Protein AF-A0A2Z6SQU8-F1 (afdb_monomer)

Foldseek 3Di:
DCVVVVVVVVVVVVVVVVPDDFFDWDADPVPRFTWAADPVFQAIDTHDPPPHRRGWDWDQDPVRWIWIARPPPRWAFFQPPVVRGTGTHHDDPDPRSTHDD

Radius of gyration: 18.02 Å; Cα contacts (8 Å, |Δi|>4): 161; chains: 1; bounding box: 38×30×60 Å

Mean predicted aligned error: 9.2 Å

Organism: NCBI:txid94130

Structure (mmCIF, N/CA/C/O backbone):
data_AF-A0A2Z6SQU8-F1
#
_entry.id   AF-A0A2Z6SQU8-F1
#
loop_
_atom_site.group_PDB
_atom_site.id
_atom_site.type_symbol
_atom_site.label_atom_id
_atom_site.label_alt_id
_atom_site.label_comp_id
_atom_site.label_asym_id
_atom_site.label_entity_id
_atom_site.label_seq_id
_atom_site.pdbx_PDB_ins_code
_atom_site.Cartn_x
_atom_site.Cartn_y
_atom_site.Cartn_z
_atom_site.occupancy
_atom_site.B_iso_or_equiv
_atom_site.auth_seq_id
_atom_site.auth_comp_id
_atom_site.auth_asym_id
_atom_site.auth_atom_id
_atom_site.pdbx_PDB_model_num
ATOM 1 N N . MET A 1 1 ? -23.549 15.475 42.909 1.00 54.47 1 MET A N 1
ATOM 2 C CA . MET A 1 1 ? -23.765 14.906 41.557 1.00 54.47 1 MET A CA 1
ATOM 3 C C . MET A 1 1 ? -22.584 15.173 40.602 1.00 54.47 1 MET A C 1
ATOM 5 O O . MET A 1 1 ? -22.805 15.531 39.458 1.00 54.47 1 MET A O 1
ATOM 9 N N . LYS A 1 2 ? -21.320 15.010 41.035 1.00 57.75 2 LYS A N 1
ATOM 10 C CA . LYS A 1 2 ? -20.123 15.302 40.203 1.00 57.75 2 LYS A CA 1
ATOM 11 C C . LYS A 1 2 ? -19.337 14.050 39.773 1.00 57.75 2 LYS A C 1
ATOM 13 O O . LYS A 1 2 ? -18.509 14.123 38.876 1.00 57.75 2 LYS A O 1
ATOM 18 N N . PHE A 1 3 ? -19.619 12.902 40.393 1.00 61.31 3 PHE A N 1
ATOM 19 C CA . PHE A 1 3 ? -18.900 11.643 40.167 1.00 61.31 3 PHE A CA 1
ATOM 20 C C . PHE A 1 3 ? -19.223 11.014 38.797 1.00 61.31 3 PHE A C 1
ATOM 22 O O . PHE A 1 3 ? -18.335 10.499 38.125 1.00 61.31 3 PHE A O 1
ATOM 29 N N . ASN A 1 4 ? -20.471 11.148 38.332 1.00 68.81 4 ASN A N 1
ATOM 30 C CA . ASN A 1 4 ? -20.914 10.567 37.059 1.00 68.81 4 ASN A CA 1
ATOM 31 C C . ASN A 1 4 ? -20.272 11.235 35.838 1.00 68.81 4 ASN A C 1
ATOM 33 O O . ASN A 1 4 ? -19.994 10.557 34.858 1.00 68.81 4 ASN A O 1
ATOM 37 N N . SER A 1 5 ? -20.000 12.541 35.893 1.00 70.06 5 SER A N 1
ATOM 38 C CA . SER A 1 5 ? -19.389 13.276 34.778 1.00 70.06 5 SER A CA 1
ATOM 39 C C . SER A 1 5 ? -17.931 12.872 34.562 1.00 70.06 5 SER A C 1
ATOM 41 O O . SER A 1 5 ? -17.505 12.700 33.425 1.00 70.06 5 SER A O 1
ATOM 43 N N . LEU A 1 6 ? -17.179 12.671 35.652 1.00 74.44 6 LEU A N 1
ATOM 44 C CA . LEU A 1 6 ? -15.782 12.242 35.581 1.00 74.44 6 LEU A CA 1
ATOM 45 C C . LEU A 1 6 ? -15.670 10.823 35.009 1.00 74.44 6 LEU A C 1
ATOM 47 O O . LEU A 1 6 ? -14.839 10.571 34.142 1.00 74.44 6 LEU A O 1
ATOM 51 N N . LEU A 1 7 ? -16.556 9.921 35.445 1.00 76.81 7 LEU A N 1
ATOM 52 C CA . LEU A 1 7 ? -16.629 8.554 34.931 1.00 76.81 7 LEU A CA 1
ATOM 53 C C . LEU A 1 7 ? -16.999 8.526 33.437 1.00 76.81 7 LEU A C 1
ATOM 55 O O . LEU A 1 7 ? -16.432 7.740 32.679 1.00 76.81 7 LEU A O 1
ATOM 59 N N . LEU A 1 8 ? -17.897 9.414 32.991 1.00 73.62 8 LEU A N 1
ATOM 60 C CA . LEU A 1 8 ? -18.273 9.534 31.577 1.00 73.62 8 LEU A CA 1
ATOM 61 C C . LEU A 1 8 ? -17.103 10.014 30.700 1.00 73.62 8 LEU A C 1
ATOM 63 O O . LEU A 1 8 ? -16.874 9.487 29.615 1.00 73.62 8 LEU A O 1
ATOM 67 N N . ILE A 1 9 ? -16.333 10.998 31.170 1.00 74.06 9 ILE A N 1
ATOM 68 C CA . ILE A 1 9 ? -15.151 11.495 30.449 1.00 74.06 9 ILE A CA 1
ATOM 69 C C . ILE A 1 9 ? -14.072 10.408 30.388 1.00 74.06 9 ILE A C 1
ATOM 71 O O . ILE A 1 9 ? -13.485 10.172 29.337 1.00 74.06 9 ILE A O 1
ATOM 75 N N . LEU A 1 10 ? -13.843 9.694 31.493 1.00 69.12 10 LEU A N 1
ATOM 76 C CA . LEU A 1 10 ? -12.834 8.639 31.539 1.00 69.12 10 LEU A CA 1
ATOM 77 C C . LEU A 1 10 ? -13.183 7.466 30.611 1.00 69.12 10 LEU A C 1
ATOM 79 O O . LEU A 1 10 ? -12.308 6.955 29.922 1.00 69.12 10 LEU A O 1
ATOM 83 N N . THR A 1 11 ? -14.459 7.070 30.564 1.00 67.75 11 THR A N 1
ATOM 84 C CA . THR A 1 11 ? -14.946 5.991 29.684 1.00 67.75 11 THR A CA 1
ATOM 85 C C . THR A 1 11 ? -14.958 6.382 28.210 1.00 67.75 11 THR A C 1
ATOM 87 O O . THR A 1 11 ? -14.640 5.560 27.355 1.00 67.75 11 THR A O 1
ATOM 90 N N . THR A 1 12 ? -15.271 7.639 27.889 1.00 61.78 12 THR A N 1
ATOM 91 C CA . THR A 1 12 ? -15.190 8.130 26.505 1.00 61.78 12 THR A CA 1
ATOM 92 C C . THR A 1 12 ? -13.743 8.244 26.027 1.00 61.78 12 THR A C 1
ATOM 94 O O . THR A 1 12 ? -13.451 7.825 24.911 1.00 61.78 12 THR A O 1
ATOM 97 N N . LEU A 1 13 ? -12.807 8.704 26.867 1.00 58.97 13 LEU A N 1
ATOM 98 C CA . LEU A 1 13 ? -11.384 8.735 26.507 1.00 58.97 13 LEU A CA 1
ATOM 99 C C . LEU A 1 13 ? -10.790 7.337 26.292 1.00 58.97 13 LEU A C 1
ATOM 101 O O . LEU A 1 13 ? -10.058 7.135 25.324 1.00 58.97 13 LEU A O 1
ATOM 105 N N . THR A 1 14 ? -11.096 6.366 27.159 1.00 59.78 14 THR A N 1
ATOM 106 C CA . THR A 1 14 ? -10.582 4.995 26.998 1.00 59.78 14 THR A CA 1
ATOM 107 C C . THR A 1 14 ? -11.170 4.300 25.775 1.00 59.78 14 THR A C 1
ATOM 109 O O . THR A 1 14 ? -10.438 3.611 25.067 1.00 59.78 14 THR A O 1
ATOM 112 N N . ALA A 1 15 ? -12.449 4.530 25.465 1.00 59.19 15 ALA A N 1
ATOM 113 C CA . ALA A 1 15 ? -13.065 4.019 24.243 1.00 59.19 15 ALA A CA 1
ATOM 114 C C . ALA A 1 15 ? -12.430 4.618 22.973 1.00 59.19 15 ALA A C 1
ATOM 116 O O . ALA A 1 15 ? -12.149 3.889 22.022 1.00 59.19 15 ALA A O 1
ATOM 117 N N . VAL A 1 16 ? -12.141 5.925 22.966 1.00 59.69 16 VAL A N 1
ATOM 118 C CA . VAL A 1 16 ? -11.480 6.598 21.833 1.00 59.69 16 VAL A CA 1
ATOM 119 C C . VAL A 1 16 ? -10.051 6.085 21.640 1.00 59.69 16 VAL A C 1
ATOM 121 O O . VAL A 1 16 ? -9.659 5.802 20.508 1.00 59.69 16 VAL A O 1
ATOM 124 N N . ALA A 1 17 ? -9.292 5.893 22.722 1.00 58.66 17 ALA A N 1
ATOM 125 C CA . ALA A 1 17 ? -7.930 5.364 22.651 1.00 58.66 17 ALA A CA 1
ATOM 126 C C . ALA A 1 17 ? -7.877 3.930 22.091 1.00 58.66 17 ALA A C 1
ATOM 128 O O . ALA A 1 17 ? -6.990 3.619 21.301 1.00 58.66 17 ALA A O 1
ATOM 129 N N . LEU A 1 18 ? -8.842 3.073 22.446 1.00 55.94 18 LEU A N 1
ATOM 130 C CA . LEU A 1 18 ? -8.885 1.682 21.978 1.00 55.94 18 LE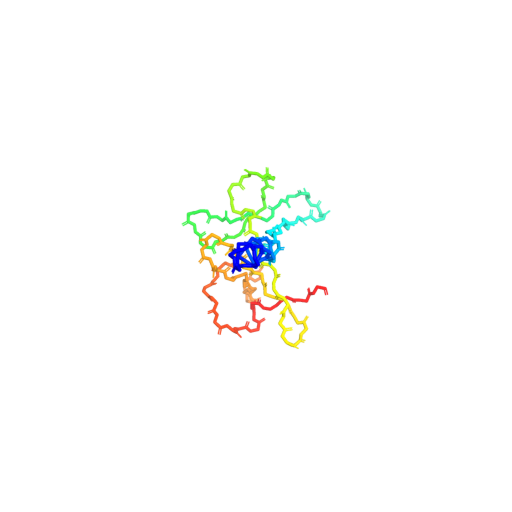U A CA 1
ATOM 131 C C . LEU A 1 18 ? -9.395 1.535 20.534 1.00 55.94 18 LEU A C 1
ATOM 133 O O . LEU A 1 18 ? -9.145 0.517 19.896 1.00 55.94 18 LEU A O 1
ATOM 137 N N . SER A 1 19 ? -10.103 2.541 20.012 1.00 58.03 19 SER A N 1
ATOM 138 C CA . SER A 1 19 ? -10.623 2.537 18.636 1.00 58.03 19 SER A CA 1
ATOM 139 C C . SER A 1 19 ? -9.573 2.850 17.563 1.00 58.03 19 SER A C 1
ATOM 141 O O . SER A 1 19 ? -9.872 2.765 16.372 1.00 58.03 19 SER A O 1
ATOM 143 N N . GLN A 1 20 ? -8.349 3.221 17.953 1.00 60.72 20 GLN A N 1
ATOM 144 C CA . GLN A 1 20 ? -7.298 3.543 16.993 1.00 60.72 20 GLN A CA 1
ATOM 145 C C . GLN A 1 20 ? -6.793 2.266 16.318 1.00 60.72 20 GLN A C 1
ATOM 147 O O . GLN A 1 20 ? -6.228 1.380 16.958 1.00 60.72 20 GLN A O 1
ATOM 152 N N . GLN A 1 21 ? -7.001 2.179 15.006 1.00 66.56 21 GLN A N 1
ATOM 153 C CA . GLN A 1 21 ? -6.509 1.074 14.198 1.00 66.56 21 GLN A CA 1
ATOM 154 C C . GLN A 1 21 ? -4.976 1.053 14.228 1.00 66.56 21 GLN A C 1
ATOM 156 O O . GLN A 1 21 ? -4.320 2.044 13.898 1.00 66.56 21 GLN A O 1
ATOM 161 N N . LEU A 1 22 ? -4.411 -0.078 14.657 1.00 70.69 22 LEU A N 1
ATOM 162 C CA . LEU A 1 22 ? -2.965 -0.270 14.679 1.00 70.69 22 LEU A CA 1
ATOM 163 C C . LEU A 1 22 ? -2.426 -0.325 13.240 1.00 70.69 22 LEU A C 1
ATOM 165 O O . LEU A 1 22 ? -3.085 -0.902 12.370 1.00 70.69 22 LEU A O 1
ATOM 169 N N . PRO A 1 23 ? -1.247 0.262 12.978 1.00 79.25 23 PRO A N 1
ATOM 170 C CA . PRO A 1 23 ? -0.594 0.123 11.686 1.00 79.25 23 PRO A CA 1
ATOM 171 C C . PRO A 1 23 ? -0.243 -1.346 11.418 1.00 79.25 23 PRO A C 1
ATOM 173 O O . PRO A 1 23 ? 0.123 -2.097 12.324 1.00 79.25 23 PRO A O 1
ATOM 176 N N . TYR A 1 24 ? -0.360 -1.749 10.158 1.00 85.38 24 TYR A N 1
ATOM 177 C CA . TYR A 1 24 ? 0.002 -3.071 9.670 1.00 85.38 24 TYR A CA 1
ATOM 178 C C . TYR A 1 24 ? 1.438 -3.085 9.170 1.00 85.38 24 TYR A C 1
ATOM 180 O O . TYR A 1 24 ? 1.882 -2.160 8.496 1.00 85.38 24 TYR A O 1
ATOM 188 N N . LEU A 1 25 ? 2.114 -4.206 9.411 1.00 86.75 25 LEU A N 1
ATOM 189 C CA . LEU A 1 25 ? 3.332 -4.581 8.704 1.00 86.75 25 LEU A CA 1
ATOM 190 C C . LEU A 1 25 ? 2.946 -5.482 7.529 1.00 86.75 25 LEU A C 1
ATOM 192 O O . LEU A 1 25 ? 2.267 -6.491 7.721 1.00 86.75 25 LEU A O 1
ATOM 196 N N . ILE A 1 26 ? 3.391 -5.143 6.321 1.00 87.62 26 ILE A N 1
ATOM 197 C CA . ILE A 1 26 ? 3.182 -5.971 5.127 1.00 87.62 26 ILE A CA 1
ATOM 198 C C . ILE A 1 26 ? 4.499 -6.683 4.819 1.00 87.62 26 ILE A C 1
ATOM 200 O O . ILE A 1 26 ? 5.525 -6.029 4.647 1.00 87.62 26 ILE A O 1
ATOM 204 N N . GLN A 1 27 ? 4.489 -8.017 4.763 1.00 89.81 27 GLN A N 1
ATOM 205 C CA . GLN A 1 27 ? 5.686 -8.835 4.549 1.00 89.81 27 GLN A CA 1
ATOM 206 C C . GLN A 1 27 ? 5.559 -9.683 3.281 1.00 89.81 27 GLN A C 1
ATOM 208 O O . GLN A 1 27 ? 4.537 -10.322 3.034 1.00 89.81 27 GLN A O 1
ATOM 213 N N . SER A 1 28 ? 6.630 -9.729 2.495 1.00 88.25 28 SER A N 1
ATOM 214 C CA . SER A 1 28 ? 6.777 -10.662 1.384 1.00 88.25 28 SER A CA 1
ATOM 215 C C . SER A 1 28 ? 6.907 -12.092 1.903 1.00 88.25 28 SER A C 1
ATOM 217 O O . SER A 1 28 ? 7.846 -12.413 2.630 1.00 88.25 28 SER A O 1
ATOM 219 N N . VAL A 1 29 ? 6.016 -12.978 1.460 1.00 90.88 29 VAL A N 1
ATOM 220 C CA . VAL A 1 29 ? 6.079 -14.418 1.771 1.00 90.88 29 VAL A CA 1
ATOM 221 C C . VAL A 1 29 ? 7.251 -15.130 1.088 1.00 90.88 29 VAL A C 1
ATOM 223 O O . VAL A 1 29 ? 7.669 -16.190 1.539 1.00 90.88 29 VAL A O 1
ATOM 226 N N . PHE A 1 30 ? 7.798 -14.552 0.013 1.00 90.75 30 PHE A N 1
ATOM 227 C CA . PHE A 1 30 ? 8.897 -15.148 -0.751 1.00 90.75 30 PHE A CA 1
ATOM 228 C C . PHE A 1 30 ? 10.268 -14.772 -0.196 1.00 90.75 30 PHE A C 1
ATOM 230 O O . PHE A 1 30 ? 11.169 -15.602 -0.147 1.00 90.75 30 PHE A O 1
ATOM 237 N N . THR A 1 31 ? 10.439 -13.506 0.189 1.00 90.69 31 THR A N 1
ATOM 238 C CA . THR A 1 31 ? 11.744 -12.963 0.597 1.00 90.69 31 THR A CA 1
ATOM 239 C C . THR A 1 31 ? 11.836 -12.690 2.093 1.00 90.69 31 THR A C 1
ATOM 241 O O . THR A 1 31 ? 12.925 -12.419 2.590 1.00 90.69 31 THR A O 1
ATOM 244 N N . GLY A 1 32 ? 10.711 -12.699 2.816 1.00 89.12 32 GLY A N 1
ATOM 245 C CA . GLY A 1 32 ? 10.637 -12.272 4.214 1.00 89.12 32 GLY A CA 1
ATOM 246 C C . GLY A 1 32 ? 10.859 -10.769 4.420 1.00 89.12 32 GLY A C 1
ATOM 247 O O . GLY A 1 32 ? 10.829 -10.304 5.559 1.00 89.12 32 GLY A O 1
ATOM 248 N N . GLY A 1 33 ? 11.085 -10.005 3.346 1.00 88.81 33 GLY A N 1
ATOM 249 C CA . GLY A 1 33 ? 11.270 -8.558 3.398 1.00 88.81 33 GLY A CA 1
ATOM 250 C C . GLY A 1 33 ? 9.959 -7.833 3.688 1.00 88.81 33 GLY A C 1
ATOM 251 O O . GLY A 1 33 ? 8.898 -8.252 3.227 1.00 88.81 33 GLY A O 1
ATOM 252 N N . PHE A 1 34 ? 10.038 -6.743 4.439 1.00 88.88 34 PHE A N 1
ATOM 253 C CA . PHE A 1 34 ? 8.898 -5.898 4.772 1.00 88.88 34 PHE A CA 1
ATOM 254 C C . PHE A 1 34 ? 8.747 -4.780 3.756 1.00 88.88 34 PHE A C 1
ATOM 256 O O . PHE A 1 34 ? 9.742 -4.233 3.281 1.00 88.88 34 PHE A O 1
ATOM 263 N N . LEU A 1 35 ? 7.502 -4.445 3.446 1.00 87.50 35 LEU A N 1
ATOM 264 C CA . LEU A 1 35 ? 7.159 -3.289 2.644 1.00 87.50 35 LEU A CA 1
ATOM 265 C C . LEU A 1 35 ? 7.573 -2.027 3.403 1.00 87.50 35 LEU A C 1
ATOM 267 O O . LEU A 1 35 ? 7.093 -1.791 4.515 1.00 87.50 35 LEU A O 1
ATOM 271 N N . ILE A 1 36 ? 8.473 -1.253 2.806 1.00 87.19 36 ILE A N 1
ATOM 272 C CA . ILE A 1 36 ? 8.973 0.004 3.360 1.00 87.19 36 ILE A CA 1
ATOM 273 C C . ILE A 1 36 ? 8.793 1.126 2.343 1.00 87.19 36 ILE A C 1
ATOM 275 O O . ILE A 1 36 ? 8.997 0.937 1.139 1.00 87.19 36 ILE A O 1
ATOM 279 N N . GLU A 1 37 ? 8.404 2.297 2.830 1.00 83.06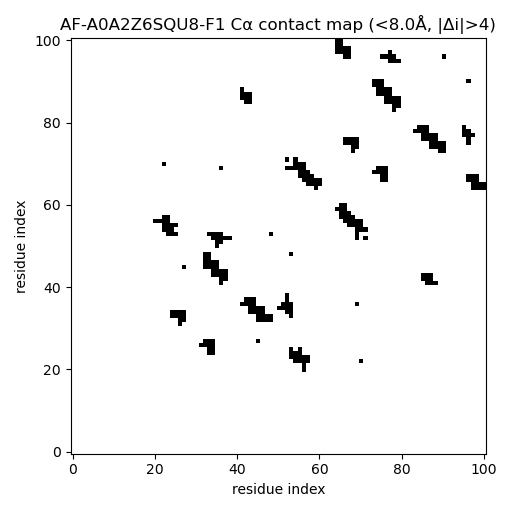 37 GLU A N 1
ATOM 280 C CA . GLU A 1 37 ? 8.415 3.513 2.026 1.00 83.06 37 GLU A CA 1
ATOM 281 C C . GLU A 1 37 ? 9.858 3.918 1.694 1.00 83.06 37 GLU A C 1
ATOM 283 O O . GLU A 1 37 ? 10.778 3.765 2.502 1.00 83.06 37 GLU A O 1
ATOM 288 N N . ASN A 1 38 ? 10.071 4.461 0.500 1.00 77.56 38 ASN A N 1
ATOM 289 C CA . ASN A 1 38 ? 11.292 5.190 0.212 1.00 77.56 38 ASN A CA 1
ATOM 290 C C . ASN A 1 38 ? 11.137 6.638 0.708 1.00 77.56 38 ASN A C 1
ATOM 292 O O . ASN A 1 38 ? 10.183 7.345 0.373 1.00 77.56 38 ASN A O 1
ATOM 296 N N . THR A 1 39 ? 12.072 7.103 1.536 1.00 73.06 39 THR A N 1
ATOM 297 C CA . THR A 1 39 ? 12.002 8.458 2.088 1.00 73.06 39 THR A CA 1
ATOM 298 C C . THR A 1 39 ? 12.371 9.535 1.069 1.00 73.06 39 THR A C 1
ATOM 300 O O . THR A 1 39 ? 11.953 10.680 1.229 1.00 73.06 39 THR A O 1
ATOM 303 N N . GLU A 1 40 ? 13.113 9.195 0.019 1.00 75.62 40 GLU A N 1
ATOM 304 C CA . GLU A 1 40 ? 13.608 10.160 -0.973 1.00 75.62 40 GLU A CA 1
ATOM 305 C C . GLU A 1 40 ? 12.660 10.306 -2.170 1.00 75.62 40 GLU A C 1
ATOM 307 O O . GLU A 1 40 ? 12.514 11.392 -2.724 1.00 75.62 40 GLU A O 1
ATOM 312 N N . GLU A 1 41 ? 11.950 9.235 -2.522 1.00 76.81 41 GLU A N 1
ATOM 313 C CA . GLU A 1 41 ? 11.027 9.189 -3.657 1.00 76.81 41 GLU A CA 1
ATOM 314 C C . GLU A 1 41 ? 9.713 8.502 -3.263 1.00 76.81 41 GLU A C 1
ATOM 316 O O . GLU A 1 41 ? 9.714 7.669 -2.362 1.00 76.81 41 GLU A O 1
ATOM 321 N N . PRO A 1 42 ? 8.576 8.782 -3.926 1.00 79.50 42 PRO A N 1
ATOM 322 C CA . PRO A 1 42 ? 7.302 8.111 -3.659 1.00 79.50 42 PRO A CA 1
ATOM 323 C C . PRO A 1 42 ? 7.277 6.682 -4.242 1.00 79.50 42 PRO A C 1
ATOM 325 O O . PRO A 1 42 ? 6.435 6.326 -5.072 1.00 79.50 42 PRO A O 1
ATOM 328 N N . SER A 1 43 ? 8.231 5.860 -3.817 1.00 81.69 43 SER A N 1
ATOM 329 C CA . SER A 1 43 ? 8.406 4.466 -4.208 1.00 81.69 43 SER A CA 1
ATOM 330 C C . SER A 1 43 ? 8.348 3.540 -2.995 1.00 81.69 43 SER A C 1
ATOM 332 O O . SER A 1 43 ? 8.389 3.971 -1.841 1.00 81.69 43 SER A O 1
ATOM 334 N N . ILE A 1 44 ? 8.189 2.249 -3.279 1.00 86.81 44 ILE A N 1
ATOM 335 C CA . ILE A 1 44 ? 8.056 1.200 -2.276 1.00 86.81 44 ILE A CA 1
ATOM 336 C C . ILE A 1 44 ? 9.173 0.185 -2.485 1.00 86.81 44 ILE A C 1
ATOM 338 O O . ILE A 1 44 ? 9.381 -0.286 -3.601 1.00 86.81 44 ILE A O 1
ATOM 342 N N . ASN A 1 45 ? 9.858 -0.175 -1.404 1.00 87.19 45 ASN A N 1
ATOM 343 C CA . ASN A 1 45 ? 10.942 -1.150 -1.410 1.00 87.19 45 ASN A CA 1
ATOM 344 C C . ASN A 1 45 ? 10.642 -2.317 -0.460 1.00 87.19 45 ASN A C 1
ATOM 346 O O . ASN A 1 45 ? 9.736 -2.257 0.372 1.00 87.19 45 ASN A O 1
ATOM 350 N N . LEU A 1 46 ? 11.433 -3.387 -0.576 1.00 87.00 46 LEU A N 1
ATOM 351 C CA . LEU A 1 46 ? 11.464 -4.470 0.405 1.00 87.00 46 LEU A CA 1
ATOM 352 C C . LEU A 1 46 ? 12.709 -4.332 1.281 1.00 87.00 46 LEU A C 1
ATOM 354 O O . LEU A 1 46 ? 13.830 -4.309 0.777 1.00 87.00 46 LEU A O 1
ATOM 358 N N . GLY A 1 47 ? 12.508 -4.264 2.595 1.00 85.44 47 GLY A N 1
ATOM 359 C CA . GLY A 1 47 ? 13.569 -4.033 3.571 1.00 85.44 47 GLY A CA 1
ATOM 360 C C . GLY A 1 47 ? 13.444 -4.876 4.837 1.00 85.44 47 GLY A C 1
ATOM 361 O O . GLY A 1 47 ? 12.691 -5.849 4.905 1.00 85.44 47 GLY A O 1
ATOM 362 N N . ARG A 1 48 ? 14.227 -4.515 5.859 1.00 80.88 48 ARG A N 1
ATOM 363 C CA . ARG A 1 48 ? 14.171 -5.142 7.189 1.00 80.88 48 ARG A CA 1
ATOM 364 C C . ARG A 1 48 ? 13.081 -4.491 8.042 1.00 80.88 48 ARG A C 1
ATOM 366 O O . ARG A 1 48 ? 12.849 -3.292 7.933 1.00 80.88 48 ARG A O 1
ATOM 373 N N . SER A 1 49 ? 12.469 -5.275 8.931 1.00 69.19 49 SER A N 1
ATOM 374 C CA . SER A 1 49 ? 11.525 -4.762 9.935 1.00 69.19 49 SER A CA 1
ATOM 375 C C . SER A 1 49 ? 12.186 -3.693 10.811 1.00 69.19 49 SER A C 1
ATOM 377 O O . SER A 1 49 ? 13.311 -3.893 11.267 1.00 69.19 49 SER A O 1
ATOM 379 N N . GLY A 1 50 ? 11.482 -2.590 11.077 1.00 64.81 50 GLY A N 1
ATOM 380 C CA . GLY A 1 50 ? 11.947 -1.508 11.956 1.00 64.81 50 GLY A CA 1
ATOM 381 C C . GLY A 1 50 ? 12.808 -0.433 11.282 1.00 64.81 50 GLY A C 1
ATOM 382 O O . GLY A 1 50 ? 13.234 0.504 11.951 1.00 64.81 50 GLY A O 1
ATOM 383 N N . VAL A 1 51 ? 13.054 -0.543 9.974 1.00 63.34 51 VAL A N 1
ATOM 384 C CA . VAL A 1 51 ? 13.542 0.573 9.151 1.00 63.34 51 VAL A CA 1
ATOM 385 C C . VAL A 1 51 ? 12.323 1.413 8.752 1.00 63.34 51 VAL A C 1
ATOM 387 O O . VAL A 1 51 ? 11.281 0.836 8.454 1.00 63.34 51 VAL A O 1
ATOM 390 N N . HIS A 1 52 ? 12.437 2.745 8.819 1.00 56.59 52 HIS A N 1
ATOM 391 C CA . HIS A 1 52 ? 11.375 3.725 8.530 1.00 56.59 52 HIS A CA 1
ATOM 392 C C . HIS A 1 52 ? 10.427 3.318 7.381 1.00 56.59 52 HIS A C 1
ATOM 394 O O . HIS A 1 52 ? 10.865 2.741 6.387 1.00 56.59 52 HIS A O 1
ATOM 400 N N . GLY A 1 53 ? 9.136 3.649 7.517 1.00 57.03 53 GLY A N 1
ATOM 401 C CA . GLY A 1 53 ? 8.141 3.457 6.454 1.00 57.03 53 GLY A CA 1
ATOM 402 C C . GLY A 1 53 ? 7.324 2.173 6.510 1.00 57.03 53 GLY A C 1
ATOM 403 O O . GLY A 1 53 ? 6.749 1.775 5.502 1.00 57.03 53 GLY A O 1
ATOM 404 N N . SER A 1 54 ? 7.299 1.492 7.655 1.00 63.12 54 SER A N 1
ATOM 405 C CA . SER A 1 54 ? 6.573 0.232 7.829 1.00 63.12 54 SER A CA 1
ATOM 406 C C . SER A 1 54 ? 5.155 0.392 8.392 1.00 63.12 54 SER A C 1
ATOM 408 O O . SER A 1 54 ? 4.493 -0.611 8.639 1.00 63.12 54 SER A O 1
ATOM 410 N N . ASP A 1 55 ? 4.674 1.619 8.598 1.00 81.88 55 ASP A N 1
ATOM 411 C CA . ASP A 1 55 ? 3.355 1.861 9.181 1.00 81.88 55 ASP A CA 1
ATOM 412 C C . ASP A 1 55 ? 2.294 1.995 8.087 1.00 81.88 55 ASP A C 1
ATOM 414 O O . ASP A 1 55 ? 2.012 3.086 7.592 1.00 81.88 55 ASP A O 1
ATOM 418 N N . TRP A 1 56 ? 1.672 0.873 7.728 1.00 88.38 56 TRP A N 1
ATOM 419 C CA . TRP A 1 56 ? 0.633 0.846 6.702 1.00 88.38 56 TRP A CA 1
ATOM 420 C C . TRP A 1 56 ? -0.761 0.881 7.326 1.00 88.38 56 TRP A C 1
ATOM 422 O O . TRP A 1 56 ? -1.069 0.127 8.248 1.00 88.38 56 TRP A O 1
ATOM 432 N N . VAL A 1 57 ? -1.652 1.720 6.809 1.00 91.06 57 VAL A N 1
ATOM 433 C CA . VAL A 1 57 ? -3.077 1.689 7.156 1.00 91.06 57 VAL A CA 1
ATOM 434 C C . VAL A 1 57 ? -3.817 0.917 6.077 1.00 91.06 57 VAL A C 1
ATOM 436 O O . VAL A 1 57 ? -3.800 1.294 4.907 1.00 91.06 57 VAL A O 1
ATOM 439 N N . VAL A 1 58 ? -4.489 -0.161 6.475 1.00 91.19 58 VAL A N 1
ATOM 440 C CA . VAL A 1 58 ? -5.287 -0.993 5.571 1.00 91.19 58 VAL A CA 1
ATOM 441 C C . VAL A 1 58 ? -6.764 -0.784 5.879 1.00 91.19 58 VAL A C 1
ATOM 443 O O . VAL A 1 58 ? -7.250 -1.160 6.947 1.00 91.19 58 VAL A O 1
ATOM 446 N N . THR A 1 59 ? -7.488 -0.198 4.929 1.00 90.94 59 THR A N 1
ATOM 447 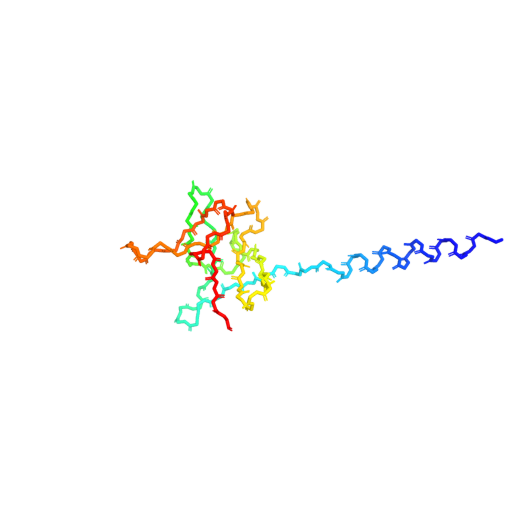C CA . THR A 1 59 ? -8.900 0.165 5.099 1.00 90.94 59 THR A CA 1
ATOM 448 C C . THR A 1 59 ? -9.764 -0.560 4.082 1.00 90.94 59 THR A C 1
ATOM 450 O O . THR A 1 59 ? -9.571 -0.420 2.873 1.00 90.94 59 THR A O 1
ATOM 453 N N . LYS A 1 60 ? -10.769 -1.295 4.566 1.00 92.38 60 LYS A N 1
ATOM 454 C CA . LYS A 1 60 ? -11.767 -1.939 3.708 1.00 92.38 60 LYS A CA 1
ATOM 455 C C . LYS A 1 60 ? -12.732 -0.903 3.125 1.00 92.38 60 LYS A C 1
ATOM 457 O O . LYS A 1 60 ? -13.234 -0.031 3.834 1.00 92.38 60 LYS A O 1
ATOM 462 N N . ARG A 1 61 ? -13.001 -1.001 1.828 1.00 90.38 61 ARG A N 1
ATOM 463 C CA . ARG A 1 61 ? -13.895 -0.131 1.057 1.00 90.38 61 ARG A CA 1
ATOM 464 C C . ARG A 1 61 ? -15.300 -0.751 0.962 1.00 90.38 61 ARG A C 1
ATOM 466 O O . ARG A 1 61 ? -15.443 -1.965 1.117 1.00 90.38 61 ARG A O 1
ATOM 473 N N . PRO A 1 62 ? -16.349 0.045 0.672 1.00 91.94 62 PRO A N 1
ATOM 474 C CA . PRO A 1 62 ? -17.724 -0.462 0.568 1.00 91.94 62 PRO A CA 1
ATOM 475 C C . PRO A 1 62 ? -17.928 -1.541 -0.504 1.00 91.94 62 PRO A C 1
A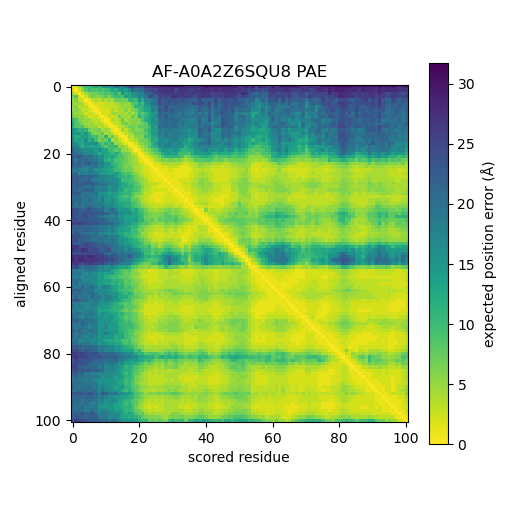TOM 477 O O . PRO A 1 62 ? -18.807 -2.383 -0.365 1.00 91.94 62 PRO A O 1
ATOM 480 N N . ASN A 1 63 ? -17.108 -1.533 -1.558 1.00 91.12 63 ASN A N 1
ATOM 481 C CA . ASN A 1 63 ? -17.123 -2.539 -2.623 1.00 91.12 63 ASN A CA 1
ATOM 482 C C . ASN A 1 63 ? -16.418 -3.855 -2.239 1.00 91.12 63 ASN A C 1
ATOM 484 O O . ASN A 1 63 ? -16.370 -4.771 -3.051 1.00 91.12 63 ASN A O 1
ATOM 488 N N . GLY A 1 64 ? -15.875 -3.958 -1.023 1.00 93.44 64 GLY A N 1
ATOM 489 C CA . GLY A 1 64 ? -15.161 -5.136 -0.534 1.00 93.44 64 GLY A CA 1
ATOM 490 C C . GLY A 1 64 ? -13.649 -5.105 -0.757 1.00 93.44 64 GLY A C 1
ATOM 491 O O . GLY A 1 64 ? -12.958 -5.881 -0.100 1.00 93.44 64 GLY A O 1
ATOM 492 N N . ASN A 1 65 ? -13.141 -4.194 -1.592 1.00 95.50 65 ASN A N 1
ATOM 493 C CA . ASN A 1 65 ? -11.710 -4.031 -1.847 1.00 95.50 65 ASN A CA 1
ATOM 494 C C . ASN A 1 65 ? -11.008 -3.323 -0.680 1.00 95.50 65 ASN A C 1
ATOM 496 O O . ASN A 1 65 ? -11.644 -2.803 0.241 1.00 95.50 65 ASN A O 1
ATOM 500 N N . TYR A 1 66 ? -9.683 -3.264 -0.736 1.00 94.19 66 TYR A N 1
ATOM 501 C CA . TYR A 1 66 ? -8.848 -2.665 0.295 1.00 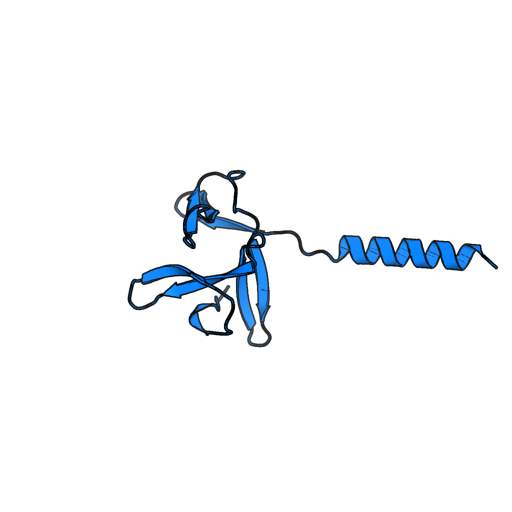94.19 66 TYR A CA 1
ATOM 502 C C . TYR A 1 66 ? -8.024 -1.515 -0.270 1.00 94.19 66 TYR A C 1
ATOM 504 O O . TYR A 1 66 ? -7.484 -1.599 -1.369 1.00 94.19 66 TYR A O 1
ATOM 512 N N . LEU A 1 67 ? -7.926 -0.443 0.510 1.00 94.19 67 LEU A N 1
ATOM 513 C CA . LEU A 1 67 ? -7.012 0.664 0.275 1.00 94.19 67 LEU A CA 1
ATOM 514 C C . LEU A 1 67 ? -5.852 0.533 1.260 1.00 94.19 67 LEU A C 1
ATOM 516 O O . LEU A 1 67 ? -6.084 0.442 2.468 1.00 94.19 67 LEU A O 1
ATOM 520 N N . ILE A 1 68 ? -4.628 0.532 0.739 1.00 93.31 68 ILE A N 1
ATOM 521 C CA . ILE A 1 68 ? -3.401 0.493 1.535 1.00 93.31 68 ILE A CA 1
ATOM 522 C C . ILE A 1 68 ? -2.773 1.880 1.467 1.00 93.31 68 ILE A C 1
ATOM 524 O O . ILE A 1 68 ? -2.483 2.379 0.379 1.00 93.31 68 ILE A O 1
ATOM 528 N N . LEU A 1 69 ? -2.596 2.501 2.627 1.00 91.81 69 LEU A N 1
ATOM 529 C CA . LEU A 1 69 ? -2.007 3.824 2.761 1.00 91.81 69 LEU A CA 1
ATOM 530 C C . LEU A 1 69 ? -0.707 3.730 3.541 1.00 91.81 69 LEU A C 1
ATOM 532 O O . LEU A 1 69 ? -0.650 3.053 4.567 1.00 91.81 69 LEU A O 1
ATOM 536 N N . ASP A 1 70 ? 0.302 4.459 3.093 1.00 88.62 70 ASP A N 1
ATOM 537 C CA . ASP A 1 70 ? 1.379 4.863 3.981 1.00 88.62 70 ASP A CA 1
ATOM 538 C C . ASP A 1 70 ? 0.811 5.859 5.006 1.00 88.62 70 ASP A C 1
ATOM 540 O O . ASP A 1 70 ? 0.209 6.874 4.643 1.00 8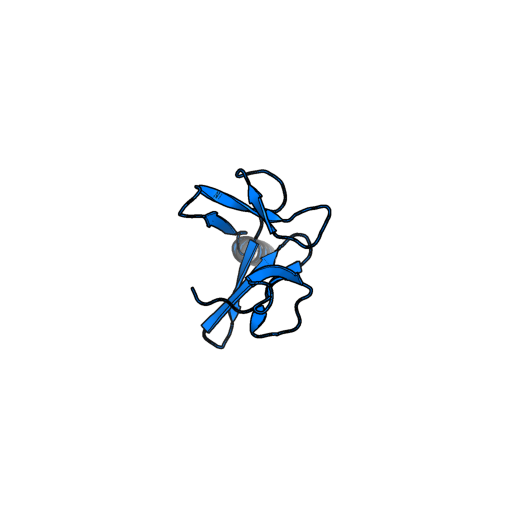8.62 70 ASP A O 1
ATOM 544 N N . LYS A 1 71 ? 0.972 5.555 6.297 1.00 83.06 71 LYS A N 1
ATOM 545 C CA . LYS A 1 71 ? 0.493 6.408 7.389 1.00 83.06 71 LYS A CA 1
ATOM 546 C C . LYS A 1 71 ? 1.257 7.729 7.464 1.00 83.06 71 LYS A C 1
ATOM 548 O O . LYS A 1 71 ? 0.700 8.704 7.958 1.00 83.06 71 LYS A O 1
ATOM 553 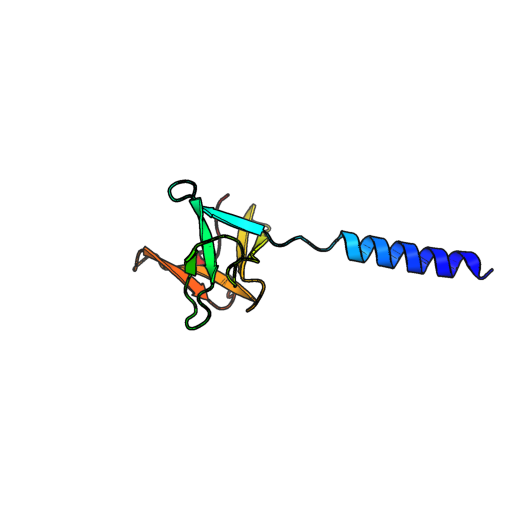N N . SER A 1 72 ? 2.520 7.757 7.035 1.00 81.62 72 SER A N 1
ATOM 554 C CA . SER A 1 72 ? 3.407 8.900 7.253 1.00 81.62 72 SER A CA 1
ATOM 555 C C . SER A 1 72 ? 3.074 10.073 6.322 1.00 81.62 72 SER A C 1
ATOM 557 O O . SER A 1 72 ? 3.009 11.220 6.769 1.00 81.62 72 SER A O 1
ATOM 559 N N . ARG A 1 73 ? 2.803 9.783 5.044 1.00 83.88 73 ARG A N 1
ATOM 560 C CA . ARG A 1 73 ? 2.508 10.771 3.993 1.00 83.88 73 ARG A CA 1
ATOM 561 C C . ARG A 1 73 ? 1.068 10.723 3.498 1.00 83.88 73 ARG A C 1
ATOM 563 O O . ARG A 1 73 ? 0.711 11.510 2.625 1.00 83.88 73 ARG A O 1
ATOM 570 N N . GLU A 1 74 ? 0.263 9.791 4.005 1.00 87.38 74 GLU A N 1
ATOM 571 C CA . GLU A 1 74 ? -1.113 9.540 3.556 1.00 87.38 74 GLU A CA 1
ATOM 572 C C . GLU A 1 74 ? -1.206 9.215 2.050 1.00 87.38 74 GLU A C 1
ATOM 574 O O . GLU A 1 74 ? -2.203 9.506 1.381 1.00 87.38 74 GLU A O 1
ATOM 579 N N . LEU A 1 75 ? -0.157 8.596 1.497 1.00 90.94 75 LEU A N 1
ATOM 580 C CA . LEU A 1 75 ? -0.106 8.188 0.094 1.00 90.94 75 LEU A CA 1
ATOM 581 C C . LEU A 1 75 ? -0.670 6.780 -0.083 1.00 90.94 75 LEU A C 1
ATOM 583 O O . LEU A 1 75 ? -0.419 5.883 0.719 1.00 90.94 75 LEU A O 1
ATOM 587 N N . ALA A 1 76 ? -1.408 6.576 -1.168 1.00 93.25 76 ALA A N 1
ATOM 588 C CA . ALA A 1 76 ? -1.967 5.290 -1.536 1.00 93.25 76 ALA A CA 1
ATOM 589 C C . ALA A 1 76 ? -0.973 4.455 -2.340 1.00 93.25 76 ALA A C 1
ATOM 591 O O . ALA A 1 76 ? -0.318 4.948 -3.264 1.00 93.25 76 ALA A O 1
ATOM 592 N N . VAL A 1 77 ? -0.921 3.165 -2.018 1.00 92.56 77 VAL A N 1
ATOM 593 C CA . VAL A 1 77 ? -0.279 2.160 -2.862 1.00 92.56 77 VAL A CA 1
ATOM 594 C C . VAL A 1 77 ? -1.062 2.067 -4.167 1.00 92.56 77 VAL A C 1
ATOM 596 O O . VAL A 1 77 ? -2.262 1.807 -4.156 1.00 92.56 77 VAL A O 1
ATOM 599 N N . GLN A 1 78 ? -0.383 2.271 -5.293 1.00 93.38 78 GLN A N 1
ATOM 600 C CA . GLN A 1 78 ? -0.987 2.245 -6.618 1.00 93.38 78 GLN A CA 1
ATOM 601 C C . GLN A 1 78 ? -0.231 1.308 -7.554 1.00 93.38 78 GLN A C 1
ATOM 603 O 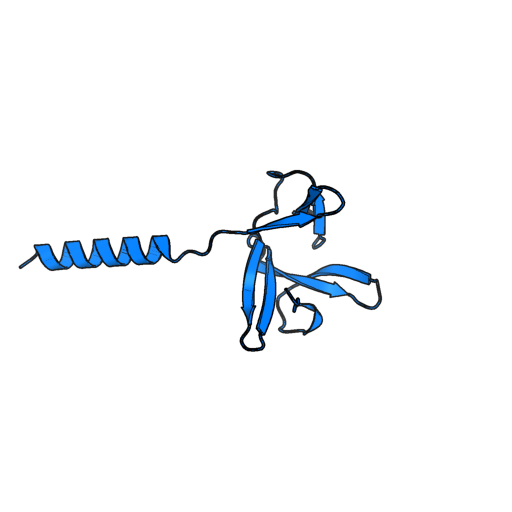O . GLN A 1 78 ? 0.982 1.442 -7.739 1.00 93.38 78 GLN A O 1
ATOM 608 N N . PHE A 1 79 ? -0.967 0.409 -8.208 1.00 90.81 79 PHE A N 1
ATOM 609 C CA . PHE A 1 79 ? -0.435 -0.438 -9.267 1.00 90.81 79 PHE A CA 1
ATOM 610 C C . PHE A 1 79 ? -0.444 0.292 -10.614 1.00 90.81 79 PHE A C 1
ATOM 612 O O . PHE A 1 79 ? -1.491 0.652 -11.154 1.00 90.81 79 PHE A O 1
ATOM 619 N N . VAL A 1 80 ? 0.738 0.489 -11.190 1.00 87.50 80 VAL A N 1
ATOM 620 C CA . VAL A 1 80 ? 0.927 1.084 -12.514 1.00 87.50 80 VAL A CA 1
ATOM 621 C C . VAL A 1 80 ? 1.040 -0.048 -13.531 1.00 87.50 80 VAL A C 1
ATOM 623 O O . VAL A 1 80 ? 2.119 -0.580 -13.786 1.00 87.50 80 VAL A O 1
ATOM 626 N N . GLY A 1 81 ? -0.098 -0.439 -14.111 1.00 82.81 81 GLY A N 1
ATOM 627 C CA . GLY A 1 81 ? -0.196 -1.650 -14.937 1.00 82.81 81 GLY A CA 1
ATOM 628 C C . GLY A 1 81 ? 0.693 -1.673 -16.183 1.00 82.81 81 GLY A C 1
ATOM 629 O O . GLY A 1 81 ? 1.191 -2.736 -16.546 1.00 82.81 81 GLY A O 1
ATOM 630 N N . VAL A 1 82 ? 0.937 -0.516 -16.808 1.00 84.00 82 VAL A N 1
ATOM 631 C CA . VAL A 1 82 ? 1.790 -0.408 -18.008 1.00 84.00 82 VAL A CA 1
ATOM 632 C C . VAL A 1 82 ? 3.244 -0.759 -17.686 1.00 84.00 82 VAL A C 1
ATOM 634 O O . VAL A 1 82 ? 3.889 -1.485 -18.436 1.00 84.00 82 VAL A O 1
ATOM 637 N N . GLU A 1 83 ? 3.737 -0.295 -16.541 1.00 83.94 83 GLU A N 1
ATOM 638 C CA . GLU A 1 83 ? 5.131 -0.471 -16.117 1.00 83.94 83 GLU A CA 1
ATOM 639 C C . GLU A 1 83 ? 5.312 -1.692 -15.205 1.00 83.94 83 GLU A C 1
ATOM 641 O O . GLU A 1 83 ? 6.439 -2.072 -14.895 1.00 83.94 83 GLU A O 1
ATOM 646 N N . ARG A 1 84 ? 4.205 -2.332 -14.795 1.00 84.94 84 ARG A N 1
ATOM 647 C CA . ARG A 1 84 ? 4.158 -3.415 -13.796 1.00 84.94 84 ARG A CA 1
ATOM 648 C C . ARG A 1 84 ? 4.834 -3.025 -12.481 1.00 84.94 84 ARG A C 1
ATOM 650 O O . ARG A 1 84 ? 5.465 -3.854 -11.828 1.00 84.94 84 ARG A O 1
ATOM 657 N N . GLN A 1 85 ? 4.690 -1.761 -12.101 1.00 85.19 85 GLN A N 1
ATOM 658 C CA . GLN A 1 85 ? 5.286 -1.201 -10.895 1.00 85.19 85 GLN A CA 1
ATOM 659 C C . GLN A 1 85 ? 4.228 -0.924 -9.836 1.00 85.19 85 GLN A C 1
ATOM 661 O O . GLN A 1 85 ? 3.054 -0.709 -10.138 1.00 85.19 85 GLN A O 1
ATOM 666 N N . ILE A 1 86 ? 4.670 -0.903 -8.583 1.00 87.56 86 ILE A N 1
ATOM 667 C CA . ILE A 1 86 ? 3.878 -0.436 -7.452 1.00 87.56 86 ILE A CA 1
ATOM 668 C C . ILE A 1 86 ? 4.520 0.862 -6.968 1.00 87.56 86 ILE A C 1
ATOM 670 O O . ILE A 1 86 ? 5.721 0.907 -6.713 1.00 87.56 86 ILE A O 1
ATOM 674 N N . THR A 1 87 ? 3.723 1.919 -6.869 1.00 90.31 87 THR A N 1
ATOM 675 C CA . THR A 1 87 ? 4.186 3.266 -6.504 1.00 90.31 87 THR A CA 1
ATOM 676 C C . THR A 1 87 ? 3.326 3.845 -5.389 1.00 90.31 87 THR A C 1
ATOM 678 O O . THR A 1 87 ? 2.252 3.314 -5.100 1.00 90.31 87 THR A O 1
ATOM 681 N N . LEU A 1 88 ? 3.781 4.939 -4.776 1.00 91.31 88 LEU A N 1
ATOM 682 C CA . LEU A 1 88 ? 2.964 5.738 -3.868 1.00 91.31 88 LEU A CA 1
ATOM 683 C C . LEU A 1 88 ? 2.414 6.953 -4.616 1.00 91.31 88 LEU A C 1
ATOM 685 O O . LEU A 1 88 ? 3.154 7.685 -5.276 1.00 91.31 88 LEU A O 1
ATOM 689 N N . LYS A 1 89 ? 1.103 7.175 -4.530 1.00 92.19 89 LYS A N 1
ATOM 690 C CA . LYS A 1 89 ? 0.427 8.310 -5.171 1.00 92.19 89 LYS A CA 1
ATOM 691 C C . LYS A 1 89 ? -0.580 8.955 -4.224 1.00 92.19 89 LYS A C 1
ATOM 693 O O . LYS A 1 89 ? -1.084 8.286 -3.324 1.00 92.19 89 LYS A O 1
ATOM 698 N N . PRO A 1 90 ? -0.899 10.247 -4.410 1.00 93.38 90 PRO A N 1
ATOM 699 C CA . PRO A 1 90 ? -2.014 10.856 -3.706 1.00 93.38 90 PRO A CA 1
ATOM 700 C C . PRO A 1 90 ? -3.291 10.047 -3.927 1.00 93.38 90 PRO A C 1
ATOM 702 O O . PRO A 1 90 ? -3.557 9.567 -5.030 1.00 93.38 90 PRO A O 1
ATOM 705 N N . LYS A 1 91 ? -4.087 9.904 -2.872 1.00 93.00 91 LYS A N 1
ATOM 706 C CA . LYS A 1 91 ? -5.376 9.227 -2.952 1.00 93.00 91 LYS A CA 1
ATOM 707 C C . LYS A 1 91 ? -6.309 9.986 -3.898 1.00 93.00 91 LYS A C 1
ATOM 709 O O . LYS A 1 91 ? -6.654 11.134 -3.630 1.00 93.00 91 LYS A O 1
ATOM 714 N N . ASP A 1 92 ? -6.769 9.319 -4.950 1.00 93.94 92 ASP A N 1
ATOM 715 C CA . ASP A 1 92 ? -7.644 9.911 -5.974 1.00 93.94 92 ASP A CA 1
ATOM 716 C C . ASP A 1 92 ? -8.899 9.069 -6.264 1.00 93.94 92 ASP A C 1
ATOM 718 O O . ASP A 1 92 ? -9.762 9.472 -7.041 1.00 93.94 92 ASP A O 1
ATOM 722 N N . GLY A 1 93 ? -9.042 7.917 -5.600 1.00 90.00 93 GLY A N 1
ATOM 723 C CA . GLY A 1 93 ? -10.173 7.010 -5.805 1.00 90.00 93 GLY A CA 1
ATOM 724 C C . GLY A 1 93 ? -10.055 6.154 -7.065 1.00 90.00 93 GLY A C 1
ATOM 725 O O . GLY A 1 93 ? -11.031 5.509 -7.445 1.00 90.00 93 GLY A O 1
ATOM 726 N N . SER A 1 94 ? -8.883 6.127 -7.700 1.00 92.75 94 SER A N 1
ATOM 727 C CA 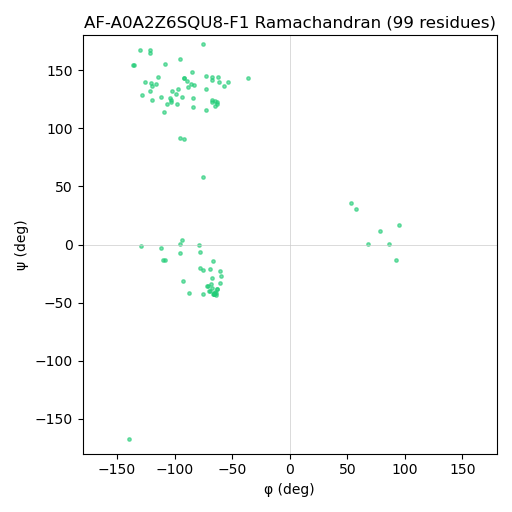. SER A 1 94 ? -8.590 5.235 -8.812 1.00 92.75 94 SER A CA 1
ATOM 728 C C . SER A 1 94 ? -8.688 3.769 -8.392 1.00 92.75 94 SER A C 1
ATOM 730 O O . SER A 1 94 ? -8.188 3.367 -7.342 1.00 92.75 94 SER A O 1
ATOM 732 N N . ILE A 1 95 ? -9.251 2.935 -9.270 1.00 92.50 95 ILE A N 1
ATOM 733 C CA . ILE A 1 95 ? -9.273 1.475 -9.093 1.00 92.50 95 ILE A CA 1
ATOM 734 C C . ILE A 1 95 ? -7.859 0.879 -9.015 1.00 92.50 95 ILE A C 1
ATOM 736 O O . ILE A 1 95 ? -7.661 -0.173 -8.421 1.00 92.50 95 ILE A O 1
ATOM 740 N N . ALA A 1 96 ? -6.855 1.574 -9.560 1.00 93.44 96 ALA A N 1
ATOM 741 C CA . ALA A 1 96 ? -5.454 1.175 -9.462 1.00 93.44 96 ALA A CA 1
ATOM 742 C C . ALA A 1 96 ? -4.896 1.256 -8.027 1.00 93.44 96 ALA A C 1
ATOM 744 O O . ALA A 1 96 ? -3.821 0.718 -7.767 1.00 93.44 96 ALA A O 1
ATOM 745 N N . GLN A 1 97 ? -5.603 1.936 -7.117 1.00 94.88 97 GLN A N 1
ATOM 746 C CA . GLN A 1 97 ? -5.282 2.034 -5.688 1.00 94.88 97 GLN A CA 1
ATOM 747 C C . GLN A 1 97 ? -6.035 0.992 -4.844 1.00 94.88 97 GLN A C 1
ATOM 749 O O . GLN A 1 97 ? -5.902 0.962 -3.620 1.00 94.88 97 GLN A O 1
ATOM 754 N N . GLU A 1 98 ? -6.855 0.150 -5.478 1.00 94.69 98 GLU A N 1
ATOM 755 C CA . GLU A 1 98 ? -7.664 -0.855 -4.801 1.00 94.69 98 GLU A CA 1
ATOM 756 C C . GLU A 1 98 ? -7.034 -2.245 -4.936 1.00 94.69 98 GLU A C 1
ATOM 758 O O . GLU A 1 98 ? -6.646 -2.679 -6.018 1.00 94.69 98 GLU A O 1
ATOM 763 N N . SER A 1 99 ? -6.933 -2.951 -3.811 1.00 90.88 99 SER A N 1
ATOM 764 C CA . SER A 1 99 ? -6.372 -4.300 -3.721 1.00 90.88 99 SER A CA 1
ATOM 765 C C . SER A 1 99 ? -7.438 -5.313 -3.312 1.00 90.88 99 SER A C 1
ATOM 767 O O . SER A 1 99 ? -8.306 -5.021 -2.486 1.00 90.88 99 SER A O 1
ATOM 769 N N . LEU A 1 100 ? -7.346 -6.520 -3.866 1.00 90.50 100 LEU A N 1
ATOM 770 C CA . LEU A 1 100 ? -8.077 -7.694 -3.388 1.00 90.50 100 LEU A CA 1
ATOM 771 C C . LEU A 1 100 ? -7.231 -8.376 -2.303 1.00 90.50 100 LEU A C 1
ATOM 773 O O . LEU A 1 100 ? -6.020 -8.514 -2.482 1.00 90.50 100 LEU A O 1
ATOM 777 N N . MET A 1 101 ? -7.854 -8.776 -1.192 1.00 78.19 101 MET A N 1
ATOM 778 C CA . MET A 1 101 ? -7.222 -9.525 -0.096 1.00 78.19 101 MET A CA 1
ATOM 779 C C . MET A 1 101 ? -8.017 -10.783 0.220 1.00 78.19 101 MET A C 1
ATOM 781 O O . MET A 1 101 ? -9.266 -10.710 0.145 1.00 78.19 101 MET A O 1
#

Nearest PDB structures (foldseek):
  3ogf-assembly1_C  TM=8.855E-01  e=4.252E-03  synthetic construct
  3q7y-assembly1_A  TM=8.397E-01  e=8.520E-03  unclassified
  3cri-assembly1_A  TM=8.205E-01  e=1.028E-01  Homo sapiens
  3crh-assembly1_A  TM=7.698E-01  e=5.759E-02  Homo sapiens
  4cjm-assembly3_C  TM=7.816E-01  e=2.750E-01  Homo sapiens

pLDDT: mean 81.41, std 12.09, range [54.47, 95.5]

Sequence (101 aa):
MKFNSLLLILTTLTAVALSQQLPYLIQSVFTGGFLIENTEEPSINLGRSGVHGSDWVVTKRPNGNYLILDKSRELAVQFVGVERQITLKPKDGSIAQESLM

Solvent-accessible surface area (backbone atoms only — not comparable to full-atom values): 5981 Å² total; per-residue (Å²): 140,66,68,66,59,55,53,51,51,53,53,52,52,54,53,56,64,70,66,58,81,74,63,40,77,52,65,41,90,88,76,68,26,21,49,20,47,42,91,88,46,65,40,64,46,73,39,63,85,92,50,73,54,40,46,27,41,78,44,79,44,97,89,71,36,30,37,43,26,39,62,89,79,61,25,22,45,28,54,41,76,94,79,72,43,63,34,48,38,78,75,78,84,52,72,49,36,51,40,88,130

Secondary structure (DSSP, 8-state):
--HHHHHHHHHHHHHHHHTSPPPBPPB-TTT-PEEEE-SSSSBEEEE-TTSS---EEEEE-TTS-EEEEETTT-EEEEEETTTTEEEEEE----GGGEE--